Protein AF-A0A383C297-F1 (afdb_monomer_lite)

Structure (mmCIF, N/CA/C/O backbone):
data_AF-A0A383C297-F1
#
_entry.id   AF-A0A383C297-F1
#
loop_
_atom_site.group_PDB
_atom_site.id
_atom_site.type_symbol
_atom_site.label_atom_id
_atom_site.label_alt_id
_atom_site.label_comp_id
_atom_site.label_asym_id
_atom_site.label_entity_id
_atom_site.label_seq_id
_atom_site.pdbx_PDB_ins_code
_atom_site.Cartn_x
_atom_site.Cartn_y
_atom_site.Cartn_z
_atom_site.occupancy
_atom_site.B_iso_or_equiv
_atom_site.auth_seq_id
_atom_site.auth_comp_id
_atom_site.auth_asym_id
_atom_site.auth_atom_id
_atom_site.pdbx_PDB_model_num
ATOM 1 N N . MET A 1 1 ? 6.582 -19.885 -23.434 1.00 49.31 1 MET A N 1
ATOM 2 C CA . MET A 1 1 ? 5.606 -19.878 -22.322 1.00 49.31 1 MET A CA 1
ATOM 3 C C . MET A 1 1 ? 5.449 -18.440 -21.867 1.00 49.31 1 MET A C 1
ATOM 5 O O . MET A 1 1 ? 6.460 -17.814 -21.582 1.00 49.31 1 MET A O 1
ATOM 9 N N . SER A 1 2 ? 4.231 -17.895 -21.867 1.00 57.53 2 SER A N 1
ATOM 10 C CA . SER A 1 2 ? 3.978 -16.617 -21.192 1.00 57.53 2 SER A CA 1
ATOM 11 C C . SER A 1 2 ? 4.209 -16.844 -19.699 1.00 57.53 2 SER A C 1
ATOM 13 O O . SER A 1 2 ? 3.511 -17.657 -19.094 1.00 57.53 2 SER A O 1
ATOM 15 N N . ILE A 1 3 ? 5.241 -16.225 -19.126 1.00 65.25 3 ILE A N 1
ATOM 16 C CA . ILE A 1 3 ? 5.470 -16.284 -17.683 1.00 65.25 3 ILE A CA 1
ATOM 17 C C . ILE A 1 3 ? 4.438 -15.343 -17.068 1.00 65.25 3 ILE A C 1
ATOM 19 O O . ILE A 1 3 ? 4.571 -14.123 -17.168 1.00 65.25 3 ILE A O 1
ATOM 23 N N . SER A 1 4 ? 3.380 -15.902 -16.478 1.00 86.62 4 SER A N 1
ATOM 24 C CA . SER A 1 4 ? 2.430 -15.105 -15.706 1.00 86.62 4 SER A CA 1
ATOM 25 C C . SER A 1 4 ? 3.180 -14.422 -14.566 1.00 86.62 4 SER A C 1
ATOM 27 O O . SER A 1 4 ? 3.930 -15.086 -13.843 1.00 86.62 4 SER A O 1
ATOM 29 N N . ARG A 1 5 ? 2.970 -13.118 -14.391 1.00 92.31 5 ARG A N 1
ATOM 30 C CA . ARG A 1 5 ? 3.543 -12.362 -13.273 1.00 92.31 5 ARG A CA 1
ATOM 31 C C . ARG A 1 5 ? 3.163 -13.034 -11.941 1.00 92.31 5 ARG A C 1
ATOM 33 O O . ARG A 1 5 ? 2.015 -13.465 -11.794 1.00 92.31 5 ARG A O 1
ATOM 40 N N . PRO A 1 6 ? 4.096 -13.171 -10.978 1.00 95.88 6 PRO A N 1
ATOM 41 C CA . PRO A 1 6 ? 3.781 -13.701 -9.658 1.00 95.88 6 PRO A CA 1
ATOM 42 C C . PRO A 1 6 ? 2.635 -12.923 -9.013 1.00 95.88 6 PRO A C 1
ATOM 44 O O . PRO A 1 6 ? 2.599 -11.697 -9.082 1.00 95.88 6 PRO A O 1
ATOM 47 N N . ARG A 1 7 ? 1.717 -13.642 -8.368 1.00 96.31 7 ARG A N 1
ATOM 48 C CA . ARG A 1 7 ? 0.582 -13.058 -7.650 1.00 96.31 7 ARG A CA 1
ATOM 49 C C . ARG A 1 7 ? 0.880 -13.054 -6.159 1.00 96.31 7 ARG A C 1
ATOM 51 O O . ARG A 1 7 ? 1.232 -14.097 -5.612 1.00 96.31 7 ARG A O 1
ATOM 58 N N . ILE A 1 8 ? 0.730 -11.902 -5.520 1.00 96.75 8 ILE A N 1
ATOM 59 C CA . ILE A 1 8 ? 0.954 -11.718 -4.085 1.00 96.75 8 ILE A CA 1
ATOM 60 C C . ILE A 1 8 ? -0.325 -11.230 -3.400 1.00 96.75 8 ILE A C 1
ATOM 62 O O . ILE A 1 8 ? -1.199 -10.640 -4.037 1.00 96.75 8 ILE A O 1
ATOM 66 N N . ALA A 1 9 ? -0.422 -11.463 -2.095 1.00 97.06 9 ALA A N 1
ATOM 67 C CA . ALA A 1 9 ? -1.465 -10.912 -1.238 1.00 97.06 9 ALA A CA 1
ATOM 68 C C . ALA A 1 9 ? -0.821 -10.146 -0.079 1.00 97.06 9 ALA A C 1
ATOM 70 O O . ALA A 1 9 ? 0.257 -10.517 0.390 1.00 97.06 9 ALA A O 1
ATOM 71 N N . ALA A 1 10 ? -1.488 -9.092 0.381 1.00 96.94 10 ALA A N 1
ATOM 72 C CA . ALA A 1 10 ? -1.074 -8.309 1.534 1.00 96.94 10 ALA A CA 1
ATOM 73 C C . ALA A 1 10 ? -2.014 -8.575 2.714 1.00 96.94 10 ALA A C 1
ATOM 75 O O . ALA A 1 10 ? -3.231 -8.640 2.557 1.00 96.94 10 ALA A O 1
ATOM 76 N N . ILE A 1 11 ? -1.437 -8.708 3.903 1.00 97.62 11 ILE A N 1
ATOM 77 C CA . ILE A 1 11 ? -2.162 -8.814 5.168 1.00 97.62 11 ILE A CA 1
ATOM 78 C C . ILE A 1 11 ? -1.650 -7.675 6.041 1.00 97.62 11 ILE A C 1
ATOM 80 O O . ILE A 1 11 ? -0.445 -7.570 6.272 1.00 97.62 11 ILE A O 1
ATOM 84 N N . ALA A 1 12 ? -2.550 -6.807 6.492 1.00 97.31 12 ALA A N 1
ATOM 85 C CA . ALA A 1 12 ? -2.207 -5.637 7.287 1.00 97.31 12 ALA A CA 1
ATOM 86 C C . ALA A 1 12 ? -3.136 -5.496 8.495 1.00 97.31 12 ALA A C 1
ATOM 88 O O . ALA A 1 12 ? -4.319 -5.821 8.437 1.00 97.31 12 ALA A O 1
ATOM 89 N N . THR A 1 13 ? -2.613 -4.964 9.599 1.00 97.50 13 THR A N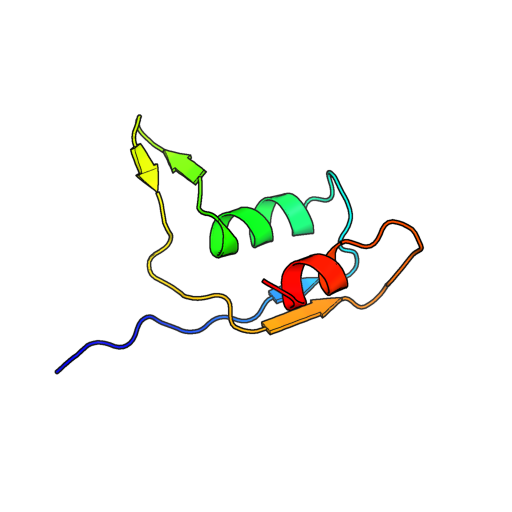 1
ATOM 90 C CA . THR A 1 13 ? -3.444 -4.656 10.770 1.00 97.50 13 THR A CA 1
ATOM 91 C C . THR A 1 13 ? -4.309 -3.421 10.528 1.00 97.50 13 THR A C 1
ATOM 93 O O . THR A 1 13 ? -5.488 -3.428 10.848 1.00 97.50 13 THR A O 1
ATOM 96 N N . THR A 1 14 ? -3.749 -2.364 9.937 1.00 96.81 14 THR A N 1
ATOM 97 C CA . THR A 1 14 ? -4.459 -1.122 9.596 1.00 96.81 14 THR A CA 1
ATOM 98 C C . THR A 1 14 ? -4.071 -0.662 8.196 1.00 96.81 14 THR A C 1
ATOM 100 O O . THR A 1 14 ? -2.950 -0.911 7.749 1.00 96.81 14 THR A O 1
ATOM 103 N N . TYR A 1 15 ? -4.978 0.036 7.509 1.00 97.06 15 TYR A N 1
ATOM 104 C CA . TYR A 1 15 ? -4.720 0.573 6.175 1.00 97.06 15 TYR A CA 1
ATOM 105 C C . TYR A 1 15 ? -5.345 1.956 5.990 1.00 97.06 15 TYR A C 1
ATOM 107 O O . TYR A 1 15 ? -6.467 2.101 5.525 1.00 97.06 15 TYR A O 1
ATOM 115 N N . HIS A 1 16 ? -4.612 3.004 6.351 1.00 96.44 16 HIS A N 1
ATOM 116 C CA . HIS A 1 16 ? -5.074 4.388 6.213 1.00 96.44 16 HIS A CA 1
ATOM 117 C C . HIS A 1 16 ? -3.983 5.281 5.623 1.00 96.44 16 HIS A C 1
ATOM 119 O O . HIS A 1 16 ? -2.821 4.878 5.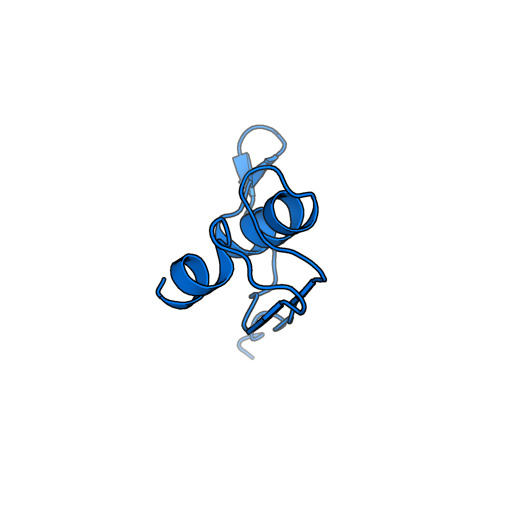503 1.00 96.44 16 HIS A O 1
ATOM 125 N N . LYS A 1 17 ? -4.343 6.520 5.281 1.00 95.50 17 LYS A N 1
ATOM 126 C CA . LYS A 1 17 ? -3.397 7.526 4.782 1.00 95.50 17 LYS A CA 1
ATOM 127 C C . LYS A 1 17 ? -2.203 7.668 5.736 1.00 95.50 17 LYS A C 1
ATOM 129 O O . LYS A 1 17 ? -2.400 7.786 6.946 1.00 95.50 17 LYS A O 1
ATOM 134 N N . TYR A 1 18 ? -0.992 7.645 5.183 1.00 95.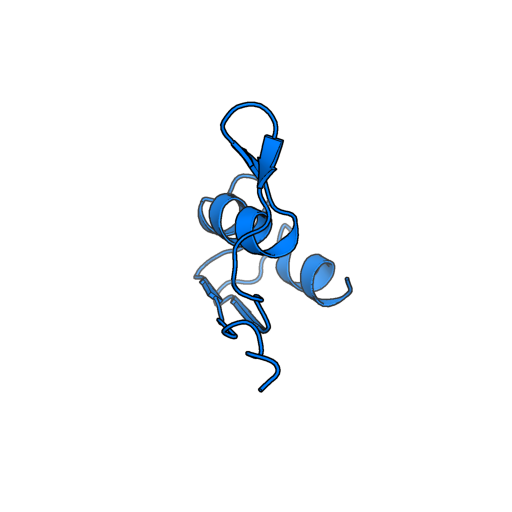00 18 TYR A N 1
ATOM 135 C CA . TYR A 1 18 ? 0.297 7.709 5.887 1.00 95.00 18 TYR A CA 1
ATOM 136 C C . TYR A 1 18 ? 0.625 6.518 6.799 1.00 95.00 18 TYR A C 1
ATOM 138 O O . TYR A 1 18 ? 1.607 6.562 7.541 1.00 95.00 18 TYR A O 1
ATOM 146 N N . SER A 1 19 ? -0.153 5.433 6.752 1.00 96.56 19 SER A N 1
ATOM 147 C CA . SER A 1 19 ? 0.243 4.188 7.413 1.00 96.56 19 SER A CA 1
ATOM 148 C C . SER A 1 19 ? 1.404 3.521 6.666 1.00 96.56 19 SER A C 1
ATOM 150 O O . SER A 1 19 ? 1.509 3.599 5.440 1.00 96.56 19 SER A O 1
ATOM 152 N N . HIS A 1 20 ? 2.262 2.804 7.397 1.00 96.88 20 HIS A N 1
ATOM 153 C CA . HIS A 1 20 ? 3.334 2.009 6.788 1.00 96.88 20 HIS A CA 1
ATOM 154 C C . HIS A 1 20 ? 2.785 0.978 5.796 1.00 96.88 20 HIS A C 1
ATOM 156 O O . HIS A 1 20 ? 3.346 0.806 4.716 1.00 96.88 20 HIS A O 1
ATOM 162 N N . ALA A 1 21 ? 1.663 0.337 6.137 1.00 97.19 21 ALA A N 1
ATOM 163 C CA . ALA A 1 21 ? 0.990 -0.604 5.253 1.00 97.19 21 ALA A CA 1
ATOM 164 C C . ALA A 1 21 ? 0.582 0.063 3.932 1.00 97.19 21 ALA A C 1
ATOM 166 O O . ALA A 1 21 ? 0.909 -0.463 2.873 1.00 97.19 21 ALA A O 1
ATOM 167 N N . GLN A 1 22 ? -0.030 1.252 3.983 1.00 96.44 22 GLN A N 1
ATOM 168 C CA . GLN A 1 22 ? -0.377 2.022 2.786 1.00 96.44 22 GLN A CA 1
ATOM 169 C C . GLN A 1 22 ? 0.854 2.367 1.947 1.00 96.44 22 GLN A C 1
ATOM 171 O O . GLN A 1 22 ? 0.856 2.129 0.744 1.00 96.44 22 GLN A O 1
ATOM 176 N N . HIS A 1 23 ? 1.934 2.846 2.567 1.00 96.50 23 HIS A N 1
ATOM 177 C CA . HIS A 1 23 ? 3.174 3.142 1.846 1.00 96.50 23 HIS A CA 1
ATOM 178 C C . HIS A 1 23 ? 3.782 1.920 1.142 1.00 96.50 23 HIS A C 1
ATOM 180 O O . HIS A 1 23 ? 4.398 2.074 0.089 1.00 96.50 23 HIS A O 1
ATOM 186 N N . ILE A 1 24 ? 3.676 0.722 1.714 1.00 96.69 24 ILE A N 1
ATOM 187 C CA . ILE A 1 24 ? 4.221 -0.498 1.104 1.00 96.69 24 ILE A CA 1
ATOM 188 C C . ILE A 1 24 ? 3.291 -1.000 -0.001 1.00 96.69 24 ILE A C 1
ATOM 190 O O . ILE A 1 24 ? 3.740 -1.250 -1.114 1.00 96.69 24 ILE A O 1
ATOM 194 N N . VAL A 1 25 ? 2.000 -1.130 0.289 1.00 96.50 25 VAL A N 1
ATOM 195 C CA . VAL A 1 25 ? 1.006 -1.700 -0.629 1.00 96.50 25 VAL A CA 1
ATOM 196 C C . VAL A 1 25 ? 0.801 -0.824 -1.859 1.00 96.50 25 VAL A C 1
ATOM 198 O O . VAL A 1 25 ? 0.816 -1.350 -2.970 1.00 96.50 25 VAL A O 1
ATOM 201 N N . ASP A 1 26 ? 0.691 0.499 -1.697 1.00 95.56 26 ASP A N 1
ATOM 202 C CA . ASP A 1 26 ? 0.495 1.405 -2.836 1.00 95.56 26 ASP A CA 1
ATOM 203 C C . ASP A 1 26 ? 1.684 1.328 -3.818 1.00 95.56 26 ASP A C 1
ATOM 205 O O . ASP A 1 26 ? 1.488 1.465 -5.020 1.00 95.56 26 ASP A O 1
ATOM 209 N N . ARG A 1 27 ? 2.905 0.996 -3.362 1.00 95.88 27 ARG A N 1
ATOM 210 C CA . ARG A 1 27 ? 4.054 0.756 -4.260 1.00 95.88 27 ARG A CA 1
ATOM 211 C C . ARG A 1 27 ? 3.882 -0.477 -5.147 1.00 95.88 27 ARG A C 1
ATOM 213 O O . ARG A 1 27 ? 4.411 -0.494 -6.255 1.00 95.88 27 ARG A O 1
ATOM 220 N N . PHE A 1 28 ? 3.172 -1.501 -4.677 1.00 95.19 28 PHE A N 1
ATOM 221 C CA . PHE A 1 28 ? 2.843 -2.678 -5.486 1.00 95.19 28 PHE A CA 1
ATOM 222 C C . PHE A 1 28 ? 1.650 -2.434 -6.414 1.00 95.19 28 PHE A C 1
ATOM 224 O O . PHE A 1 28 ? 1.633 -2.978 -7.515 1.00 95.19 28 PHE A O 1
ATOM 231 N N . LEU A 1 29 ? 0.683 -1.611 -5.999 1.00 93.25 29 LEU A N 1
ATOM 232 C CA . LEU A 1 29 ? -0.486 -1.259 -6.813 1.00 93.25 29 LEU A CA 1
ATOM 233 C C . LEU A 1 29 ? -0.125 -0.274 -7.940 1.00 93.25 29 LEU A C 1
ATOM 235 O O . LEU A 1 29 ? -0.367 -0.533 -9.124 1.00 93.25 29 LEU A O 1
ATOM 239 N N . GLU A 1 30 ? 0.514 0.834 -7.572 1.00 93.00 30 GLU A N 1
ATOM 240 C CA . GLU A 1 30 ? 0.719 2.002 -8.435 1.00 93.00 30 GLU A CA 1
ATOM 241 C C . GLU A 1 30 ? 2.138 2.061 -9.024 1.00 93.00 30 GLU A C 1
ATOM 243 O O . GLU A 1 30 ? 2.362 2.622 -10.100 1.00 93.00 30 GLU A O 1
ATOM 248 N N . GLY A 1 31 ? 3.107 1.429 -8.360 1.00 95.06 31 GLY A N 1
ATOM 249 C CA . GLY A 1 31 ? 4.530 1.622 -8.633 1.00 95.06 31 GLY A CA 1
ATOM 250 C C . GLY A 1 31 ? 5.114 2.807 -7.862 1.00 95.06 31 GLY A C 1
ATOM 251 O O . GLY A 1 31 ? 4.469 3.392 -6.992 1.00 95.06 31 GLY A O 1
ATOM 252 N N . TYR A 1 32 ? 6.371 3.136 -8.143 1.00 96.56 32 TYR A N 1
ATOM 253 C CA . TYR A 1 32 ? 7.091 4.236 -7.499 1.00 96.56 32 TYR A CA 1
ATOM 254 C C . TYR A 1 32 ? 8.283 4.695 -8.331 1.00 96.56 32 TYR A C 1
ATOM 256 O O . TYR A 1 32 ? 8.844 3.918 -9.097 1.00 96.56 32 TYR A O 1
ATOM 264 N N . ASP A 1 33 ? 8.7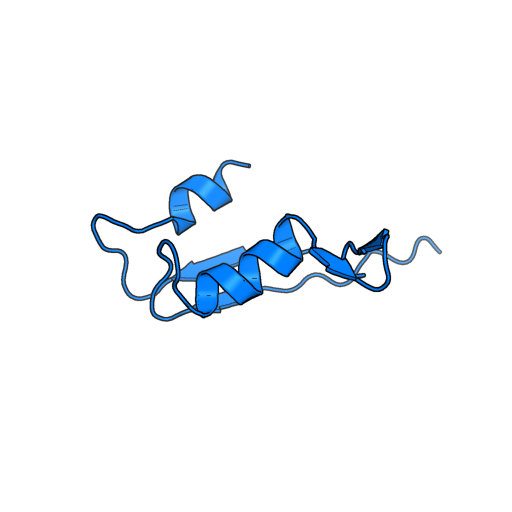35 5.927 -8.121 1.00 96.56 33 ASP A N 1
ATOM 265 C CA . ASP A 1 33 ? 9.954 6.411 -8.761 1.00 96.56 33 ASP A CA 1
ATOM 266 C C . ASP A 1 33 ? 11.203 5.751 -8.173 1.00 96.56 33 ASP A C 1
ATOM 268 O O . ASP A 1 33 ? 11.417 5.712 -6.958 1.00 96.56 33 ASP A O 1
ATOM 272 N N . TRP A 1 34 ? 12.055 5.247 -9.061 1.00 95.81 34 TRP A N 1
ATOM 273 C CA . TRP A 1 34 ? 13.337 4.649 -8.720 1.00 95.81 34 TRP A CA 1
ATOM 274 C C . TRP A 1 34 ? 14.351 4.922 -9.830 1.00 95.81 34 TRP A C 1
ATOM 276 O O . TRP A 1 34 ? 14.102 4.633 -10.999 1.00 95.81 34 TRP A O 1
ATOM 286 N N . ASN A 1 35 ? 15.516 5.475 -9.479 1.00 95.88 35 ASN A N 1
ATOM 287 C CA . ASN A 1 35 ? 16.583 5.807 -10.434 1.00 95.88 35 ASN A CA 1
ATOM 288 C C . ASN A 1 35 ? 16.101 6.632 -11.647 1.00 95.88 35 ASN A C 1
ATOM 290 O O . ASN A 1 35 ? 16.470 6.360 -12.790 1.00 95.88 35 ASN A O 1
ATOM 294 N N . GLY A 1 36 ? 15.246 7.631 -11.400 1.00 96.62 36 GLY A N 1
ATOM 295 C CA . GLY A 1 36 ? 14.727 8.525 -12.440 1.00 96.62 36 GLY A CA 1
ATOM 296 C C . GLY A 1 36 ? 13.738 7.870 -13.409 1.00 96.62 36 GLY A C 1
ATOM 297 O O . GLY A 1 36 ? 13.501 8.407 -14.489 1.00 96.62 36 GLY A O 1
ATOM 298 N N . ARG A 1 37 ? 13.183 6.702 -13.063 1.00 96.56 37 ARG A N 1
ATOM 299 C CA . ARG A 1 37 ? 12.148 6.020 -13.846 1.00 96.56 37 ARG A CA 1
ATOM 300 C C . ARG A 1 37 ? 11.028 5.529 -12.939 1.00 96.56 37 ARG A C 1
ATOM 302 O O . ARG A 1 37 ? 11.292 5.075 -11.828 1.00 96.56 37 ARG A O 1
ATOM 309 N N . HIS A 1 38 ? 9.799 5.537 -13.456 1.00 96.75 38 HIS A N 1
ATOM 310 C CA . HIS A 1 38 ? 8.683 4.886 -12.777 1.00 96.75 38 HIS A CA 1
ATOM 311 C C . HIS A 1 38 ? 8.901 3.374 -12.781 1.00 96.75 38 HIS A C 1
ATOM 313 O O . HIS A 1 38 ? 8.968 2.736 -13.836 1.00 96.75 38 HIS A O 1
ATOM 319 N N . HIS A 1 39 ? 9.051 2.801 -11.596 1.00 96.69 39 HIS A N 1
ATOM 320 C CA . HIS A 1 39 ? 9.234 1.381 -11.379 1.00 96.69 39 HIS A CA 1
ATOM 321 C C . HIS A 1 39 ? 7.898 0.736 -11.019 1.00 96.69 39 HIS A C 1
ATOM 323 O O . HIS A 1 39 ? 7.310 1.015 -9.974 1.00 96.69 39 HIS A O 1
ATOM 329 N N . ARG A 1 40 ? 7.448 -0.187 -11.872 1.00 94.56 40 ARG A N 1
ATOM 330 C CA . ARG A 1 40 ? 6.339 -1.092 -11.570 1.00 94.56 40 ARG A CA 1
ATOM 331 C C . ARG A 1 40 ? 6.910 -2.449 -11.146 1.00 94.56 40 ARG A C 1
ATOM 333 O O . ARG A 1 40 ? 7.614 -3.062 -11.955 1.00 94.56 40 ARG A O 1
ATOM 340 N N . PRO A 1 41 ? 6.613 -2.937 -9.929 1.00 95.25 41 PRO A N 1
ATOM 341 C CA . PRO A 1 41 ? 7.107 -4.230 -9.466 1.00 95.25 41 PRO A CA 1
ATOM 342 C C . PRO A 1 41 ? 6.766 -5.381 -10.418 1.00 95.25 41 PRO A C 1
ATOM 344 O O . PRO A 1 41 ? 5.756 -5.361 -11.126 1.00 95.25 41 PRO A O 1
ATOM 347 N N . ALA A 1 42 ? 7.604 -6.419 -10.439 1.00 94.75 42 ALA A N 1
ATOM 348 C CA . ALA A 1 42 ? 7.462 -7.568 -11.340 1.00 94.75 42 ALA A CA 1
ATOM 349 C C . ALA A 1 42 ? 6.361 -8.569 -10.922 1.00 94.75 42 ALA A C 1
ATOM 351 O O . ALA A 1 42 ? 6.288 -9.659 -11.480 1.00 94.75 42 ALA A O 1
ATOM 352 N N . MET A 1 43 ? 5.512 -8.204 -9.959 1.00 94.94 43 MET A N 1
ATOM 353 C CA . MET A 1 43 ? 4.442 -9.014 -9.375 1.00 94.94 43 MET A CA 1
ATOM 354 C C . MET A 1 43 ? 3.143 -8.212 -9.270 1.00 94.94 43 MET A C 1
ATOM 356 O O . MET A 1 43 ? 3.176 -6.982 -9.230 1.00 94.94 43 MET A O 1
ATOM 360 N N . ASP A 1 44 ? 2.018 -8.916 -9.194 1.00 94.69 44 ASP A N 1
ATOM 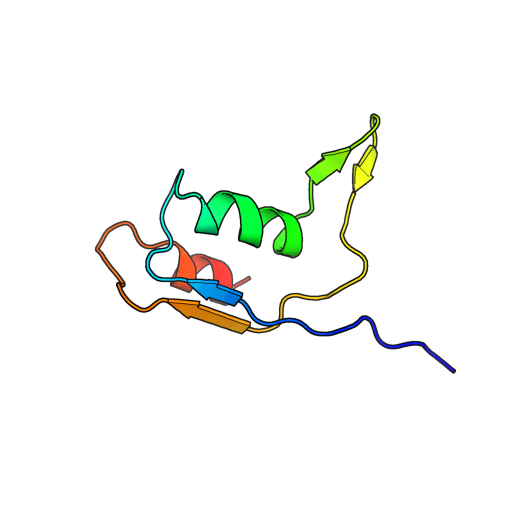361 C CA . ASP A 1 44 ? 0.687 -8.328 -9.068 1.00 94.69 44 ASP A CA 1
ATOM 362 C C . ASP A 1 44 ? 0.124 -8.578 -7.669 1.00 94.69 44 ASP A C 1
ATOM 364 O O . ASP A 1 44 ? 0.040 -9.723 -7.214 1.00 94.69 44 ASP A O 1
ATOM 368 N N . LEU A 1 45 ? -0.269 -7.504 -6.982 1.00 94.81 45 LEU A N 1
ATOM 369 C CA . LEU A 1 45 ? -1.030 -7.599 -5.743 1.00 94.81 45 LEU A CA 1
ATOM 370 C C . LEU A 1 45 ? -2.492 -7.886 -6.079 1.00 94.81 45 LEU A C 1
ATOM 372 O O . LEU A 1 45 ? -3.171 -7.043 -6.654 1.00 94.81 45 LEU A O 1
ATOM 376 N N . VAL A 1 46 ? -2.966 -9.080 -5.728 1.00 95.31 46 VAL A N 1
ATOM 377 C CA . VAL A 1 46 ? -4.303 -9.561 -6.119 1.00 95.31 46 VAL A CA 1
ATOM 378 C C . VAL A 1 46 ? -5.303 -9.597 -4.968 1.00 95.31 46 VAL A C 1
ATOM 380 O O . VAL A 1 46 ? -6.479 -9.866 -5.188 1.00 95.31 46 VAL A O 1
ATOM 383 N N . SER A 1 47 ? -4.847 -9.384 -3.733 1.00 95.56 47 SER A N 1
ATOM 384 C CA . SER A 1 47 ? -5.707 -9.363 -2.552 1.00 95.56 47 SER A CA 1
ATOM 385 C C . SER A 1 47 ? -5.068 -8.565 -1.418 1.00 95.56 47 SER A C 1
ATOM 387 O O . SER A 1 47 ? -3.844 -8.564 -1.259 1.00 95.56 47 SER A O 1
ATOM 389 N N . LEU A 1 48 ? -5.910 -7.912 -0.621 1.00 95.44 48 LEU A N 1
ATOM 390 C CA . LEU A 1 48 ? -5.544 -7.197 0.593 1.00 95.44 48 LEU A CA 1
ATOM 391 C C . LEU A 1 48 ? -6.545 -7.563 1.694 1.00 95.44 48 LEU A C 1
ATOM 393 O O . LEU A 1 48 ? -7.745 -7.341 1.544 1.00 95.44 48 LEU A O 1
ATOM 397 N N . TYR A 1 49 ? -6.043 -8.092 2.806 1.00 96.12 49 TYR A N 1
ATOM 398 C CA . TYR A 1 49 ? -6.802 -8.254 4.042 1.00 96.12 49 TYR A CA 1
ATOM 399 C C . TYR A 1 49 ? -6.380 -7.187 5.053 1.00 96.12 49 TYR A C 1
ATOM 401 O O . TYR A 1 49 ? -5.182 -6.979 5.271 1.00 96.12 49 TYR A O 1
ATOM 409 N N . VAL A 1 50 ? -7.362 -6.548 5.691 1.00 97.25 50 VAL A N 1
ATOM 410 C CA . VAL A 1 50 ? -7.149 -5.551 6.747 1.00 97.25 50 VAL A CA 1
ATOM 411 C C . VAL A 1 50 ? -7.944 -5.946 7.985 1.00 97.25 50 VAL A C 1
ATOM 413 O O . VAL A 1 50 ? -9.163 -6.069 7.917 1.00 97.25 50 VAL A O 1
ATOM 416 N N . ASP A 1 51 ? -7.249 -6.136 9.106 1.00 97.75 51 ASP A N 1
ATOM 417 C CA . ASP A 1 51 ? -7.847 -6.572 10.377 1.00 97.75 51 ASP A CA 1
ATOM 418 C C . ASP A 1 51 ? -8.705 -5.469 11.029 1.00 97.75 51 ASP A C 1
ATOM 420 O O . ASP A 1 51 ? -9.845 -5.694 11.428 1.00 97.75 51 ASP A O 1
ATOM 424 N N . GLN A 1 52 ? -8.188 -4.238 11.094 1.00 95.75 52 GLN A N 1
ATOM 425 C CA . GLN A 1 52 ? -8.828 -3.111 11.777 1.00 95.75 52 GLN A CA 1
ATOM 426 C C . GLN A 1 52 ? -9.281 -2.047 10.776 1.00 95.75 52 GLN A C 1
ATOM 428 O O . GLN A 1 52 ? -8.551 -1.097 10.473 1.00 95.75 52 GLN A O 1
ATOM 433 N N . VAL A 1 53 ? -10.519 -2.179 10.299 1.00 95.12 53 VAL A N 1
ATOM 434 C CA . VAL A 1 53 ? -11.166 -1.188 9.429 1.00 95.12 53 VAL A CA 1
ATOM 435 C C . VAL A 1 53 ? -11.777 -0.079 10.290 1.00 95.12 53 VAL A C 1
ATOM 437 O O . VAL A 1 53 ? -12.734 -0.308 11.028 1.00 95.12 53 VAL A O 1
ATOM 440 N N . ARG A 1 54 ? -11.209 1.129 10.206 1.00 91.38 54 ARG A N 1
ATOM 441 C CA . ARG A 1 54 ? -11.688 2.342 10.897 1.00 91.38 54 ARG A CA 1
ATOM 442 C C . ARG A 1 54 ? -12.283 3.339 9.897 1.00 91.38 54 ARG A C 1
ATOM 444 O O . ARG A 1 54 ? -12.267 3.101 8.696 1.00 91.38 54 ARG A O 1
ATOM 451 N N . GLU A 1 55 ? -12.787 4.471 10.382 1.00 93.50 55 GLU A N 1
ATOM 452 C CA . GLU A 1 55 ? -13.405 5.516 9.543 1.00 93.50 55 GLU A CA 1
ATOM 453 C C . GLU A 1 55 ? -12.474 6.066 8.450 1.00 93.50 55 GLU A C 1
ATOM 455 O O . GLU A 1 55 ? -12.934 6.472 7.389 1.00 93.50 55 GLU A O 1
ATOM 460 N N . ASN A 1 56 ? -11.161 6.060 8.689 1.00 93.69 56 ASN A N 1
ATOM 461 C CA . ASN A 1 56 ? -10.141 6.560 7.766 1.00 93.69 56 ASN A CA 1
ATOM 462 C C . ASN A 1 56 ? -9.486 5.464 6.901 1.00 93.69 56 ASN A C 1
ATOM 464 O O . ASN A 1 56 ? -8.415 5.697 6.329 1.00 93.69 56 ASN A O 1
ATOM 468 N N . ASP A 1 57 ? -10.081 4.271 6.850 1.00 95.50 57 ASP A N 1
ATOM 469 C CA . ASP A 1 57 ? -9.580 3.152 6.058 1.00 95.50 57 ASP A CA 1
ATOM 470 C C . ASP A 1 57 ? -9.614 3.452 4.550 1.00 95.50 57 ASP A C 1
ATOM 472 O O . ASP A 1 57 ? -10.572 4.013 4.022 1.00 95.50 57 ASP A O 1
ATOM 476 N N . LEU A 1 58 ? -8.551 3.056 3.849 1.00 94.12 58 LEU A N 1
ATOM 477 C CA . LEU A 1 58 ? -8.418 3.206 2.398 1.00 94.12 58 LEU A CA 1
ATOM 478 C C . LEU A 1 58 ? -8.558 1.876 1.643 1.00 94.12 58 LEU A C 1
ATOM 480 O O . LEU A 1 58 ? -8.516 1.870 0.415 1.00 94.12 58 LEU A O 1
ATOM 484 N N . SER A 1 59 ? -8.695 0.745 2.339 1.00 91.25 59 SER A N 1
ATOM 485 C CA . SER A 1 59 ? -8.618 -0.588 1.729 1.00 91.25 59 SER A CA 1
ATOM 486 C C . SER A 1 59 ? -9.774 -0.852 0.767 1.00 91.25 59 SER A C 1
ATOM 488 O O . SER A 1 59 ? -9.572 -1.405 -0.312 1.00 91.25 59 SER A O 1
ATOM 490 N N . ARG A 1 60 ? -10.973 -0.368 1.113 1.00 89.38 60 ARG A N 1
ATOM 491 C CA . ARG A 1 60 ? -12.168 -0.483 0.268 1.00 89.38 60 ARG A CA 1
ATOM 492 C C . ARG A 1 60 ? -12.051 0.342 -1.011 1.00 89.38 60 ARG A C 1
ATOM 494 O O . ARG A 1 60 ? -12.364 -0.171 -2.075 1.00 89.38 60 ARG A O 1
ATOM 501 N N . ASP A 1 61 ? -11.542 1.575 -0.927 1.00 88.94 61 ASP A N 1
ATOM 502 C CA . ASP A 1 61 ? -11.277 2.409 -2.114 1.00 88.94 61 ASP A CA 1
ATOM 503 C C . ASP A 1 61 ? -10.281 1.730 -3.063 1.00 88.94 61 ASP A C 1
ATOM 505 O O . ASP A 1 61 ? -10.492 1.713 -4.273 1.00 88.94 61 ASP A O 1
ATOM 509 N N . ARG A 1 62 ? -9.219 1.117 -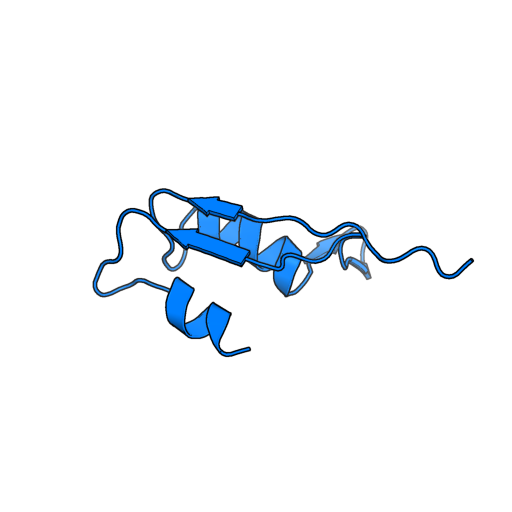2.521 1.00 86.75 62 ARG A N 1
ATOM 510 C CA . ARG A 1 62 ? -8.230 0.389 -3.332 1.00 86.75 62 ARG A CA 1
ATOM 511 C C . ARG A 1 62 ? -8.809 -0.850 -4.005 1.00 86.75 62 ARG A C 1
ATOM 513 O O . ARG A 1 62 ? -8.436 -1.131 -5.134 1.00 86.75 62 ARG A O 1
ATOM 520 N N . ALA A 1 63 ? -9.722 -1.561 -3.349 1.00 85.69 63 ALA A N 1
ATOM 521 C CA . ALA A 1 63 ? -10.344 -2.762 -3.906 1.00 85.69 63 ALA A CA 1
ATOM 522 C C . ALA A 1 63 ? -11.264 -2.489 -5.115 1.00 85.69 63 ALA A C 1
ATOM 524 O O . ALA A 1 63 ? -11.606 -3.424 -5.834 1.00 85.69 63 ALA A O 1
ATOM 525 N N . HIS A 1 64 ? -11.680 -1.237 -5.334 1.00 83.31 64 HIS A N 1
ATOM 526 C CA . HIS A 1 64 ? -12.547 -0.845 -6.451 1.00 83.31 64 HIS A CA 1
ATOM 527 C C . HIS A 1 64 ? -11.794 -0.391 -7.716 1.00 83.31 64 HIS A C 1
ATOM 529 O O . HIS A 1 64 ? -12.449 -0.024 -8.693 1.00 83.31 64 HIS A O 1
ATOM 535 N N . ARG A 1 65 ? -10.456 -0.384 -7.705 1.00 71.31 65 ARG A N 1
ATOM 536 C CA . ARG A 1 65 ? -9.601 0.042 -8.826 1.00 71.31 65 ARG A CA 1
ATOM 537 C C . ARG A 1 65 ? -9.015 -1.157 -9.556 1.00 71.31 65 ARG A C 1
ATOM 539 O O . ARG A 1 65 ? -8.912 -1.068 -10.798 1.00 71.31 65 ARG A O 1
#

Radius of gyration: 13.03 Å; chains: 1; bounding box: 30×28×34 Å

Foldseek 3Di:
DPPPQAEDEEEEQAAAPPDPSVVVVVCQVPNDDDPNDGDHDSHHHDYYHYNDDDPRHCRVVSVVD

Sequence (65 aa):
MSISRPRIAAIATTYHKYSHAQHIVDRFLEGYDWNGRHHRPAMDLVSLYVDQVRENDLSRDRAHR

Organism: NCBI:txid408172

Secondary structure (DSSP, 8-state):
---PPPEEEEEES--BTT-HHHHHHHHHHT-EEETTEEEPPSSEEEEEEES---TTB-HHHHHT-

pLDDT: mean 92.7, std 8.92, range [49.31, 97.75]